Protein AF-A0A7J3BPL2-F1 (afdb_monomer_lite)

Structure (mmCIF, N/CA/C/O backbone):
data_AF-A0A7J3BPL2-F1
#
_entry.id   AF-A0A7J3BPL2-F1
#
loop_
_atom_site.group_PDB
_atom_site.id
_atom_site.type_symbol
_atom_site.label_atom_id
_atom_site.label_alt_id
_atom_site.label_comp_id
_atom_site.label_asym_id
_atom_site.label_entity_id
_atom_site.label_seq_id
_atom_site.pdbx_PDB_ins_code
_atom_site.Cartn_x
_atom_site.Cartn_y
_atom_site.Cartn_z
_atom_site.occupancy
_atom_site.B_iso_or_equiv
_atom_site.auth_seq_id
_atom_site.auth_co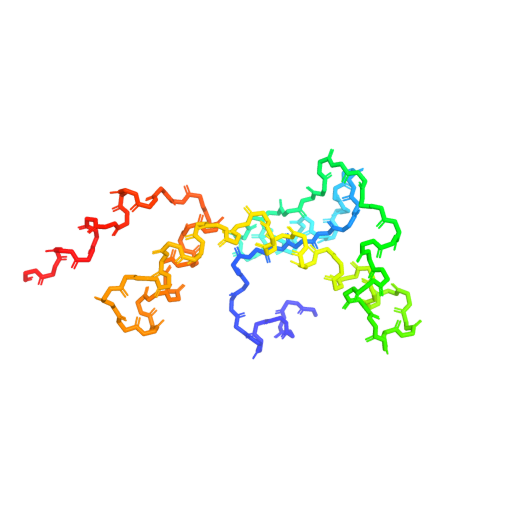mp_id
_atom_site.auth_asym_id
_atom_site.auth_atom_id
_atom_site.pdbx_PDB_model_num
ATOM 1 N N . MET A 1 1 ? 13.899 -15.081 1.480 1.00 75.38 1 MET A N 1
ATOM 2 C CA . MET A 1 1 ? 12.974 -13.951 1.230 1.00 75.38 1 MET A CA 1
ATOM 3 C C . MET A 1 1 ? 11.948 -13.748 2.347 1.00 75.38 1 MET A C 1
ATOM 5 O O . MET A 1 1 ? 12.102 -12.803 3.099 1.00 75.38 1 MET A O 1
ATOM 9 N N . VAL A 1 2 ? 10.955 -14.632 2.538 1.00 82.94 2 VAL A N 1
ATOM 10 C CA . VAL A 1 2 ? 9.890 -14.443 3.560 1.00 82.94 2 VAL A CA 1
ATOM 11 C C . VAL A 1 2 ? 10.448 -14.251 4.977 1.00 82.94 2 VAL A C 1
ATOM 13 O O . VAL A 1 2 ? 9.990 -13.375 5.698 1.00 82.94 2 VAL A O 1
ATOM 16 N N . ARG A 1 3 ? 11.481 -15.018 5.357 1.00 88.62 3 ARG A N 1
ATOM 17 C CA . ARG A 1 3 ? 12.184 -14.857 6.645 1.00 88.62 3 ARG A CA 1
ATOM 18 C C . ARG A 1 3 ? 12.821 -13.474 6.821 1.00 88.62 3 ARG A C 1
ATOM 20 O O . ARG A 1 3 ? 12.777 -12.948 7.920 1.00 88.62 3 ARG A O 1
ATOM 27 N N . ILE A 1 4 ? 13.374 -12.905 5.746 1.00 90.75 4 ILE A N 1
ATOM 28 C CA . ILE A 1 4 ? 14.009 -11.580 5.766 1.00 90.75 4 ILE A CA 1
ATOM 29 C C . ILE A 1 4 ? 12.939 -10.519 6.009 1.00 90.75 4 ILE A C 1
ATOM 31 O O . ILE A 1 4 ? 13.079 -9.727 6.923 1.00 90.75 4 ILE A O 1
ATOM 35 N N . ILE A 1 5 ? 11.827 -10.569 5.265 1.00 88.88 5 ILE A N 1
ATOM 36 C CA . ILE A 1 5 ? 10.705 -9.633 5.446 1.00 88.88 5 ILE A CA 1
ATOM 37 C C . ILE A 1 5 ? 10.165 -9.714 6.881 1.00 88.88 5 ILE A C 1
ATOM 39 O O . ILE A 1 5 ? 9.989 -8.685 7.519 1.00 88.88 5 ILE A O 1
ATOM 43 N N . ARG A 1 6 ? 9.984 -10.930 7.420 1.00 89.56 6 ARG A N 1
ATOM 44 C CA . ARG A 1 6 ? 9.508 -11.134 8.799 1.00 89.56 6 ARG A CA 1
ATOM 45 C C . ARG A 1 6 ? 10.430 -10.554 9.868 1.00 89.56 6 ARG A C 1
ATOM 47 O O . ARG A 1 6 ? 9.932 -10.205 10.929 1.00 89.56 6 ARG A O 1
ATOM 54 N N . ALA A 1 7 ? 11.734 -10.454 9.610 1.00 93.62 7 ALA A N 1
ATOM 55 C CA . ALA A 1 7 ? 12.664 -9.831 10.551 1.00 93.62 7 ALA A CA 1
ATOM 56 C C . ALA A 1 7 ? 12.413 -8.320 10.713 1.00 93.62 7 ALA A C 1
ATOM 58 O O . ALA A 1 7 ? 12.771 -7.763 11.742 1.00 93.62 7 ALA A O 1
ATOM 59 N N . PHE A 1 8 ? 11.753 -7.682 9.740 1.00 89.62 8 PHE A N 1
ATOM 60 C CA . PHE A 1 8 ? 11.323 -6.281 9.806 1.00 89.62 8 PHE A CA 1
ATOM 61 C C . PHE A 1 8 ? 9.856 -6.115 10.243 1.00 89.62 8 PHE A C 1
ATOM 63 O O . PHE A 1 8 ? 9.361 -4.994 10.290 1.00 89.62 8 PHE A O 1
ATOM 70 N N . GLY A 1 9 ? 9.146 -7.211 10.542 1.00 89.81 9 GLY A N 1
ATOM 71 C CA . GLY A 1 9 ? 7.741 -7.202 10.959 1.00 89.81 9 GLY A CA 1
ATOM 72 C C . GLY A 1 9 ? 6.777 -7.842 9.954 1.00 89.81 9 GLY A C 1
ATOM 73 O O . GLY A 1 9 ? 7.159 -8.643 9.096 1.00 89.81 9 GLY A O 1
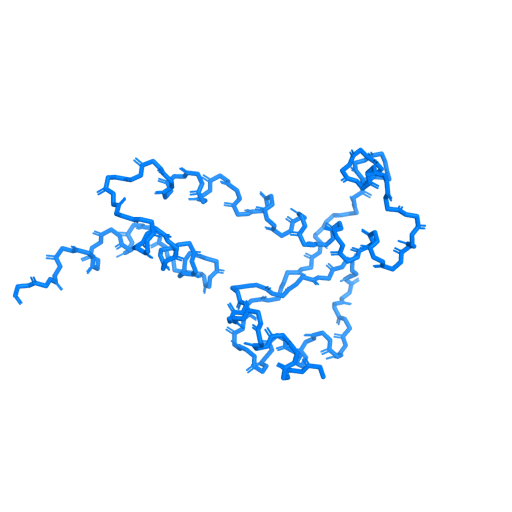ATOM 74 N N . ILE A 1 10 ? 5.486 -7.525 10.094 1.00 90.12 10 ILE A N 1
ATOM 75 C CA . ILE A 1 10 ? 4.419 -8.021 9.214 1.00 90.12 10 ILE A CA 1
ATOM 76 C C . ILE A 1 10 ? 4.031 -6.903 8.239 1.00 90.12 10 ILE A C 1
ATOM 78 O O . ILE A 1 10 ? 3.610 -5.834 8.678 1.00 90.12 10 ILE A O 1
ATOM 82 N N . PRO A 1 11 ? 4.135 -7.117 6.917 1.00 92.88 11 PRO A N 1
ATOM 83 C CA . PRO A 1 11 ? 3.799 -6.085 5.948 1.00 92.88 11 PRO A CA 1
ATOM 84 C C . PRO A 1 11 ? 2.288 -5.821 5.914 1.00 92.88 11 PRO A C 1
ATOM 86 O O . PRO A 1 11 ? 1.490 -6.741 5.731 1.00 92.88 11 PRO A O 1
ATOM 89 N N . SER A 1 12 ? 1.897 -4.548 6.005 1.00 94.31 12 SER A N 1
ATOM 90 C CA . SER A 1 12 ? 0.501 -4.117 5.823 1.00 94.31 12 SER A CA 1
ATOM 91 C C . SER A 1 12 ? 0.062 -4.149 4.357 1.00 94.31 12 SER A C 1
ATOM 93 O O . SER A 1 12 ? -1.112 -4.347 4.074 1.00 94.31 12 SER A O 1
ATOM 95 N N . VAL A 1 13 ? 0.993 -3.963 3.416 1.00 94.88 13 VAL A N 1
ATOM 96 C CA . VAL A 1 13 ? 0.761 -3.983 1.964 1.00 94.88 13 VAL A CA 1
ATOM 97 C C . VAL A 1 13 ? 2.014 -4.487 1.254 1.00 94.88 13 VAL A C 1
ATOM 99 O O . VAL A 1 13 ? 3.131 -4.204 1.684 1.00 94.88 13 VAL A O 1
ATOM 102 N N . ILE A 1 14 ? 1.838 -5.209 0.149 1.00 95.56 14 ILE A N 1
ATOM 103 C CA . ILE A 1 14 ? 2.912 -5.529 -0.796 1.00 95.56 14 ILE A CA 1
ATOM 104 C C . ILE A 1 14 ? 2.673 -4.718 -2.065 1.00 95.56 14 ILE A C 1
ATOM 106 O O . ILE A 1 14 ? 1.569 -4.734 -2.599 1.00 95.56 14 ILE A O 1
ATOM 110 N N . ALA A 1 15 ? 3.685 -4.004 -2.552 1.00 93.81 15 ALA A N 1
ATOM 111 C CA . ALA A 1 15 ? 3.566 -3.132 -3.717 1.00 93.81 15 ALA A CA 1
ATOM 112 C C . ALA A 1 15 ? 4.500 -3.566 -4.850 1.00 93.81 15 ALA A C 1
ATOM 114 O O . ALA A 1 15 ? 5.591 -4.078 -4.611 1.00 93.81 15 ALA A O 1
ATOM 115 N N . THR A 1 16 ? 4.073 -3.333 -6.087 1.00 92.12 16 THR A N 1
ATOM 116 C CA . THR A 1 16 ? 4.892 -3.493 -7.294 1.00 92.12 16 THR A CA 1
ATOM 117 C C . THR A 1 16 ? 4.630 -2.340 -8.253 1.00 92.12 16 THR A C 1
ATOM 119 O O . THR A 1 16 ? 3.564 -1.727 -8.224 1.00 92.12 16 THR A O 1
ATOM 122 N N . ASP A 1 17 ? 5.617 -2.011 -9.076 1.00 85.69 17 ASP A N 1
ATOM 123 C CA . ASP A 1 17 ? 5.578 -0.950 -10.078 1.00 85.69 17 ASP A CA 1
ATOM 124 C C . ASP A 1 17 ? 5.021 -1.409 -11.435 1.00 85.69 17 ASP A C 1
ATOM 126 O O . ASP A 1 17 ? 4.788 -0.570 -12.305 1.00 85.69 17 ASP A O 1
ATOM 130 N N . VAL A 1 18 ? 4.753 -2.707 -11.606 1.00 84.75 18 VAL A N 1
ATOM 131 C CA . VAL A 1 18 ? 4.207 -3.271 -12.846 1.00 84.75 18 VAL A CA 1
ATOM 132 C C . VAL A 1 18 ? 2.783 -3.795 -12.664 1.00 84.75 18 VAL A C 1
ATOM 134 O O . VAL A 1 18 ? 2.391 -4.279 -11.600 1.00 84.75 18 VAL A O 1
ATOM 137 N N . ALA A 1 19 ? 1.994 -3.703 -13.733 1.00 86.50 19 ALA A N 1
ATOM 138 C CA . ALA A 1 19 ? 0.645 -4.247 -13.811 1.00 86.50 19 ALA A CA 1
ATOM 139 C C . ALA A 1 19 ? 0.495 -5.036 -15.130 1.00 86.50 19 ALA A C 1
ATOM 141 O O . ALA A 1 19 ? 0.757 -4.462 -16.186 1.00 86.50 19 ALA A O 1
ATOM 142 N N . PRO A 1 20 ? 0.073 -6.317 -15.097 1.00 88.81 20 PRO A N 1
ATOM 143 C CA . PRO A 1 20 ? -0.304 -7.093 -13.913 1.00 88.81 20 PRO A CA 1
ATOM 144 C C . PRO A 1 20 ? 0.903 -7.473 -13.041 1.00 88.81 20 PRO A C 1
ATOM 146 O O . PRO A 1 20 ? 2.005 -7.681 -13.541 1.00 88.81 20 PRO A O 1
ATOM 149 N N . ALA A 1 21 ? 0.685 -7.608 -11.731 1.00 92.19 21 ALA A N 1
ATOM 150 C CA . ALA A 1 21 ? 1.760 -7.960 -10.808 1.00 92.19 21 ALA A CA 1
ATOM 151 C C . ALA A 1 21 ? 2.417 -9.323 -11.142 1.00 92.19 21 ALA A C 1
ATOM 153 O O . ALA A 1 21 ? 1.694 -10.286 -11.455 1.00 92.19 21 ALA A O 1
ATOM 154 N N . PRO A 1 22 ? 3.753 -9.463 -11.003 1.00 93.12 22 PRO A N 1
ATOM 155 C CA . PRO A 1 22 ? 4.451 -10.713 -11.279 1.00 93.12 22 PRO A CA 1
ATOM 156 C C . PRO A 1 22 ? 4.009 -11.830 -10.331 1.00 93.12 22 PRO A C 1
ATOM 158 O O . PRO A 1 22 ? 3.659 -11.593 -9.171 1.00 93.12 22 PRO A O 1
ATOM 161 N N . TYR A 1 23 ? 4.075 -13.078 -10.801 1.00 94.75 23 TYR A N 1
ATOM 162 C CA . TYR A 1 23 ? 3.643 -14.249 -10.029 1.00 94.75 23 TYR A CA 1
ATOM 163 C C . TYR A 1 23 ? 4.331 -14.362 -8.662 1.00 94.75 23 TYR A C 1
ATOM 165 O O . TYR A 1 23 ? 3.685 -14.657 -7.656 1.00 94.75 23 TYR A O 1
ATOM 173 N N . PHE A 1 24 ? 5.633 -14.073 -8.606 1.00 93.12 24 PHE A N 1
ATOM 174 C CA . PHE A 1 24 ? 6.384 -14.104 -7.355 1.00 93.12 24 PHE A CA 1
ATOM 175 C C . PHE A 1 24 ? 5.853 -13.085 -6.337 1.00 93.12 24 PHE A C 1
ATOM 177 O O . PHE A 1 24 ? 5.639 -13.431 -5.178 1.00 93.12 24 PHE A O 1
ATOM 184 N N . VAL A 1 25 ? 5.545 -11.860 -6.775 1.00 94.00 25 VAL A N 1
ATOM 185 C CA . VAL A 1 25 ? 4.988 -10.811 -5.907 1.00 94.00 25 VAL A CA 1
ATOM 186 C C . VAL A 1 25 ? 3.613 -11.222 -5.374 1.00 94.00 25 VAL A C 1
ATOM 188 O O . VAL A 1 25 ? 3.356 -11.092 -4.177 1.00 94.00 25 VAL A O 1
ATOM 191 N N . LYS A 1 26 ? 2.760 -11.809 -6.226 1.00 95.56 26 LYS A N 1
ATOM 192 C CA . LYS A 1 26 ? 1.459 -12.369 -5.815 1.00 95.56 26 LYS A CA 1
ATOM 193 C C . LYS A 1 26 ? 1.615 -13.443 -4.733 1.00 95.56 26 LYS A C 1
ATOM 195 O O . LYS A 1 26 ? 0.899 -13.409 -3.736 1.00 95.56 26 LYS A O 1
ATOM 200 N N . LYS A 1 27 ? 2.581 -14.358 -4.889 1.00 95.94 27 LYS A N 1
ATOM 201 C CA . LYS A 1 27 ? 2.898 -15.384 -3.879 1.00 95.94 27 LYS A CA 1
ATOM 202 C C . LYS A 1 27 ? 3.325 -14.778 -2.544 1.00 95.94 27 LYS A C 1
ATOM 204 O O . LYS A 1 27 ? 2.890 -15.256 -1.499 1.00 95.94 27 LYS A O 1
ATOM 209 N N . ILE A 1 28 ? 4.163 -13.741 -2.566 1.00 94.56 28 ILE A N 1
ATOM 210 C CA . ILE A 1 28 ? 4.599 -13.053 -1.345 1.00 94.56 28 ILE A CA 1
ATOM 211 C C . ILE A 1 28 ? 3.411 -12.375 -0.652 1.00 94.56 28 ILE A C 1
ATOM 213 O O . ILE A 1 28 ? 3.211 -12.602 0.538 1.00 94.56 28 ILE A O 1
ATOM 217 N N . ALA A 1 29 ? 2.587 -11.625 -1.389 1.00 94.56 29 ALA A N 1
ATOM 218 C CA . ALA A 1 29 ? 1.380 -10.992 -0.850 1.00 94.56 29 ALA A CA 1
ATOM 219 C C . ALA A 1 29 ? 0.435 -12.014 -0.196 1.00 94.56 29 ALA A C 1
ATOM 221 O O . ALA A 1 29 ? 0.031 -11.836 0.953 1.00 94.56 29 ALA A O 1
ATOM 222 N N . 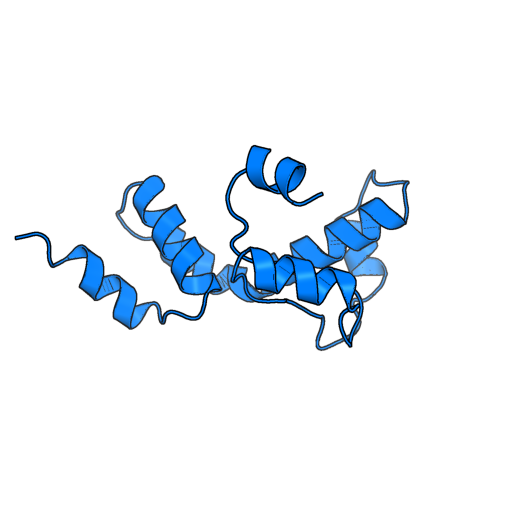ALA A 1 30 ? 0.182 -13.138 -0.874 1.00 94.00 30 ALA A N 1
ATOM 223 C CA . ALA A 1 30 ? -0.630 -14.229 -0.340 1.00 94.00 30 ALA A CA 1
ATOM 224 C C . ALA A 1 30 ? -0.033 -14.834 0.942 1.00 94.00 30 ALA A C 1
ATOM 226 O O . ALA A 1 30 ? -0.758 -15.072 1.905 1.00 94.00 30 ALA A O 1
ATOM 227 N N . ARG A 1 31 ? 1.293 -15.030 1.006 1.00 94.19 31 ARG A N 1
ATOM 228 C CA . ARG A 1 31 ? 1.962 -15.605 2.187 1.00 94.19 31 ARG A CA 1
ATOM 229 C C . ARG A 1 31 ? 1.774 -14.758 3.446 1.00 94.19 31 ARG A C 1
ATOM 231 O O . ARG A 1 31 ? 1.727 -15.321 4.537 1.00 94.19 31 ARG A O 1
ATOM 238 N N . PHE A 1 32 ? 1.674 -13.441 3.285 1.00 92.31 32 PHE A N 1
ATOM 239 C CA . PHE A 1 32 ? 1.434 -12.492 4.370 1.00 92.31 32 PHE A CA 1
ATOM 240 C C . PHE A 1 32 ? -0.041 -12.115 4.542 1.00 92.31 32 PHE A C 1
ATOM 242 O O . PHE A 1 32 ? -0.361 -11.352 5.447 1.00 92.31 32 PHE A O 1
ATOM 249 N N . SER A 1 33 ? -0.943 -12.632 3.697 1.00 92.06 33 SER A N 1
ATOM 250 C CA . SER A 1 33 ? -2.341 -12.174 3.627 1.00 92.06 33 SER A CA 1
ATOM 251 C C . SER A 1 33 ? -2.454 -10.646 3.514 1.00 92.06 33 SER A C 1
ATOM 253 O O . SER A 1 33 ? -3.364 -10.026 4.072 1.00 92.06 33 SER A O 1
ATOM 255 N N . ALA A 1 34 ? -1.490 -10.050 2.809 1.00 93.50 34 ALA A N 1
ATOM 256 C CA . ALA A 1 34 ? -1.372 -8.619 2.616 1.00 93.50 34 ALA A CA 1
ATOM 257 C C . ALA A 1 34 ? -2.006 -8.224 1.271 1.00 93.50 34 ALA A C 1
ATOM 259 O O . ALA A 1 34 ? -1.807 -8.922 0.271 1.00 93.50 34 ALA A O 1
ATOM 260 N N . PRO A 1 35 ? -2.734 -7.098 1.207 1.00 94.69 35 PRO A N 1
ATOM 261 C CA . PRO A 1 35 ? -3.176 -6.510 -0.048 1.00 94.69 35 PRO A CA 1
ATOM 262 C C . PRO A 1 35 ? -2.008 -6.299 -1.012 1.00 94.69 35 PRO A C 1
ATOM 264 O O . PRO A 1 35 ? -0.925 -5.860 -0.617 1.00 94.69 35 PRO A O 1
ATOM 267 N N . LEU A 1 36 ? -2.255 -6.582 -2.291 1.00 94.94 36 LEU A N 1
ATOM 268 C CA . LEU A 1 36 ? -1.307 -6.335 -3.369 1.00 94.94 36 LEU A CA 1
ATOM 269 C C . LEU A 1 36 ? -1.650 -5.023 -4.071 1.00 94.94 36 LEU A C 1
ATOM 271 O O . LEU A 1 36 ? -2.688 -4.903 -4.722 1.00 94.94 36 LEU A O 1
ATOM 275 N N . PHE A 1 37 ? -0.763 -4.044 -3.954 1.00 93.88 37 PHE A N 1
ATOM 276 C CA . PHE A 1 37 ? -0.859 -2.781 -4.662 1.00 93.88 37 PHE A CA 1
ATOM 277 C C . PHE A 1 37 ? -0.124 -2.858 -6.006 1.00 93.88 37 PHE A C 1
ATOM 279 O O . PHE A 1 37 ? 1.065 -3.169 -6.061 1.00 93.88 37 PHE A O 1
ATOM 286 N N . GLN A 1 38 ? -0.829 -2.510 -7.082 1.00 91.06 38 GLN A N 1
ATOM 287 C CA . GLN A 1 38 ? -0.267 -2.307 -8.417 1.00 91.06 38 GLN A CA 1
ATOM 288 C C . GLN A 1 38 ? -0.780 -0.976 -8.996 1.00 91.06 38 GLN A C 1
ATOM 290 O O . GLN A 1 38 ? -1.919 -0.576 -8.720 1.00 91.06 38 GLN A O 1
ATOM 295 N N . PRO A 1 39 ? 0.028 -0.247 -9.782 1.00 80.12 39 PRO A N 1
ATOM 296 C CA . PRO A 1 39 ? -0.350 1.060 -10.298 1.00 80.12 39 PRO A CA 1
ATOM 297 C C . PRO A 1 39 ? -1.520 0.968 -11.291 1.00 80.12 39 PRO A C 1
ATOM 299 O O . PRO A 1 39 ? -1.467 0.210 -12.250 1.00 80.12 39 PRO A O 1
ATOM 302 N N . LYS A 1 40 ? -2.557 1.801 -11.102 1.00 73.69 40 LYS A N 1
ATOM 303 C CA . LYS A 1 40 ? -3.665 1.963 -12.074 1.00 73.69 40 LYS A CA 1
ATOM 304 C C . LYS A 1 40 ? -3.342 2.912 -13.239 1.00 73.69 40 LYS A C 1
ATOM 306 O O . LYS A 1 40 ? -3.993 2.862 -14.271 1.00 73.69 40 LYS A O 1
ATOM 311 N N . LYS A 1 41 ? -2.369 3.806 -13.052 1.00 64.44 41 LYS A N 1
ATOM 312 C CA . LYS A 1 41 ? -1.852 4.751 -14.057 1.00 64.44 41 LYS A CA 1
ATOM 313 C C . LYS A 1 41 ? -0.330 4.759 -13.986 1.00 64.44 41 LYS A C 1
ATOM 315 O O . LYS A 1 41 ? 0.205 4.588 -12.888 1.00 64.44 41 LYS A O 1
ATOM 320 N N . VAL A 1 42 ? 0.353 4.955 -15.110 1.00 57.25 42 VAL A N 1
ATOM 321 C CA . VAL A 1 42 ? 1.818 5.101 -15.163 1.00 57.25 42 VAL A CA 1
ATOM 322 C C . VAL A 1 42 ? 2.231 6.318 -14.324 1.00 57.25 42 VAL A C 1
ATOM 324 O O . VAL A 1 42 ? 1.537 7.329 -14.321 1.00 57.25 42 VAL A O 1
ATOM 327 N N . ILE A 1 43 ? 3.303 6.190 -13.538 1.00 56.84 43 ILE A N 1
ATOM 328 C CA . ILE A 1 43 ? 3.889 7.313 -12.786 1.00 56.84 43 ILE A CA 1
ATOM 329 C C . ILE A 1 43 ? 4.753 8.110 -13.760 1.00 56.84 43 ILE A C 1
ATOM 331 O O . ILE A 1 43 ? 5.552 7.499 -14.473 1.00 56.84 43 ILE A O 1
ATOM 335 N N . LEU A 1 44 ? 4.639 9.438 -13.774 1.00 58.50 44 LEU A N 1
ATOM 336 C CA . LEU A 1 44 ? 5.538 10.263 -14.580 1.00 58.50 44 LEU A CA 1
ATOM 337 C C . LEU A 1 44 ? 6.971 10.150 -14.040 1.00 58.50 44 LEU A C 1
ATOM 339 O O . LEU A 1 44 ? 7.207 10.133 -12.830 1.00 58.50 44 LEU A O 1
ATOM 343 N N . VAL A 1 45 ? 7.950 10.054 -14.937 1.00 57.59 45 VAL A N 1
ATOM 344 C CA . VAL A 1 45 ? 9.361 9.846 -14.572 1.00 57.59 45 VAL A CA 1
ATOM 345 C C . VAL A 1 45 ? 9.886 10.983 -13.680 1.00 57.59 45 VAL A C 1
ATOM 347 O O . VAL A 1 45 ? 10.694 10.720 -12.784 1.00 57.59 45 VAL A O 1
ATOM 350 N N . GLU A 1 46 ? 9.392 12.220 -13.839 1.00 56.72 46 GLU A N 1
ATOM 351 C CA . GLU A 1 46 ? 9.707 13.334 -12.931 1.00 56.72 46 GLU A CA 1
ATOM 352 C C . GLU A 1 46 ? 9.267 13.090 -11.483 1.00 56.72 46 GLU A C 1
ATOM 354 O O . GLU A 1 46 ? 9.999 13.458 -10.560 1.00 56.72 46 GLU A O 1
ATOM 359 N N . GLU A 1 47 ? 8.105 12.468 -11.261 1.00 57.31 47 GLU A N 1
ATOM 360 C CA . GLU A 1 47 ? 7.631 12.158 -9.910 1.00 57.31 47 GLU A CA 1
ATOM 361 C C . GLU A 1 47 ? 8.566 11.141 -9.260 1.00 57.31 47 GLU A C 1
ATOM 363 O O . GLU A 1 47 ? 9.022 11.377 -8.147 1.00 57.31 47 GLU A O 1
ATOM 368 N N . LYS A 1 48 ? 8.972 10.083 -9.983 1.00 60.41 48 LYS A N 1
ATOM 369 C CA . LYS A 1 48 ? 9.957 9.103 -9.484 1.00 60.41 48 LYS A CA 1
ATOM 370 C C . LYS A 1 48 ? 11.302 9.758 -9.142 1.00 60.41 48 LYS A C 1
ATOM 372 O O . LYS A 1 48 ? 11.874 9.466 -8.091 1.00 60.41 48 LYS A O 1
ATOM 377 N N . LYS A 1 49 ? 11.814 10.650 -9.998 1.00 55.97 49 LYS A N 1
ATOM 378 C CA . LYS A 1 49 ? 13.122 11.309 -9.811 1.00 55.97 49 LYS A CA 1
ATOM 379 C C . LYS A 1 49 ? 13.154 12.264 -8.616 1.00 55.97 49 LYS A C 1
ATOM 381 O O . LYS A 1 49 ? 14.194 12.376 -7.973 1.00 55.97 49 LYS A O 1
ATOM 386 N N . LYS A 1 50 ? 12.043 12.938 -8.297 1.00 64.00 50 LYS A N 1
ATOM 387 C CA . LYS A 1 50 ? 11.986 13.870 -7.157 1.00 64.00 50 LYS A CA 1
ATOM 388 C C . LYS A 1 50 ? 12.066 13.165 -5.806 1.00 64.00 50 LYS A C 1
ATOM 390 O O . LYS A 1 50 ? 12.694 13.705 -4.901 1.00 64.00 50 LYS A O 1
ATOM 395 N N . VAL A 1 51 ? 11.467 11.981 -5.685 1.00 63.56 51 VAL A N 1
ATOM 396 C CA . VAL A 1 51 ? 11.420 11.226 -4.419 1.00 63.56 51 VAL A CA 1
ATOM 397 C C . VAL A 1 51 ? 12.559 10.226 -4.270 1.00 63.56 51 VAL A C 1
ATOM 399 O O . VAL A 1 51 ? 12.932 9.893 -3.156 1.00 63.56 51 VAL A O 1
ATOM 402 N N . SER A 1 52 ? 13.186 9.824 -5.375 1.00 65.38 52 SER A N 1
ATOM 403 C CA . SER A 1 52 ? 14.325 8.895 -5.374 1.00 65.38 52 SER A CA 1
ATOM 404 C C . SER A 1 52 ? 15.679 9.611 -5.433 1.00 65.38 52 SER A C 1
ATOM 406 O O . SER A 1 52 ? 16.652 9.050 -5.942 1.00 65.38 52 SER A O 1
ATOM 408 N N . LYS A 1 53 ? 15.753 10.878 -4.998 1.00 69.50 53 LYS A N 1
ATOM 409 C CA . LYS A 1 53 ? 17.008 11.643 -5.003 1.00 69.50 53 LYS A CA 1
ATOM 410 C C . LYS A 1 53 ? 18.061 10.889 -4.185 1.00 69.50 53 LYS A C 1
ATOM 412 O O . LYS A 1 53 ? 17.849 10.620 -3.011 1.00 69.50 53 LYS A O 1
ATOM 417 N N . GLY A 1 54 ? 19.178 10.544 -4.823 1.00 75.69 54 GLY A N 1
ATOM 418 C CA . GLY A 1 54 ? 20.264 9.772 -4.207 1.00 75.69 54 GLY A CA 1
ATOM 419 C C . GLY A 1 54 ? 20.196 8.255 -4.422 1.00 75.69 54 GLY A C 1
ATOM 420 O O . GLY A 1 54 ? 21.163 7.574 -4.103 1.00 75.69 54 GLY A O 1
ATOM 421 N N . ILE A 1 55 ? 19.122 7.713 -5.012 1.00 82.56 55 ILE A N 1
ATOM 422 C CA . ILE A 1 55 ? 19.048 6.289 -5.374 1.00 82.56 55 ILE A CA 1
ATOM 423 C C . ILE A 1 55 ? 19.581 6.104 -6.798 1.00 82.56 55 ILE A C 1
ATOM 425 O O . ILE A 1 55 ? 18.924 6.465 -7.779 1.00 82.56 55 ILE A O 1
ATOM 429 N N . THR A 1 56 ? 20.784 5.548 -6.905 1.00 83.56 56 THR A N 1
ATOM 430 C CA . THR A 1 56 ? 21.462 5.274 -8.182 1.00 83.56 56 THR A CA 1
ATOM 431 C C . THR A 1 56 ? 21.062 3.928 -8.779 1.00 83.56 56 THR A C 1
ATOM 433 O O . THR A 1 56 ? 20.970 3.810 -10.000 1.00 83.56 56 THR A O 1
ATOM 436 N N . ASP A 1 57 ? 20.770 2.940 -7.931 1.00 88.00 57 ASP A N 1
ATOM 437 C CA . ASP A 1 57 ? 20.342 1.607 -8.349 1.00 88.00 57 ASP A CA 1
ATOM 438 C C . ASP A 1 57 ? 18.907 1.642 -8.928 1.00 88.00 57 ASP A C 1
ATOM 440 O O . ASP A 1 57 ? 17.959 2.016 -8.221 1.00 88.00 57 ASP A O 1
ATOM 444 N N . PRO A 1 58 ? 18.707 1.246 -10.202 1.00 83.06 58 PRO A N 1
ATOM 445 C CA . PRO A 1 58 ? 17.391 1.239 -10.836 1.00 83.06 58 PRO A CA 1
ATOM 446 C C . PRO A 1 58 ? 16.365 0.337 -10.137 1.00 83.06 58 PRO A C 1
ATOM 448 O O . PRO A 1 58 ? 15.210 0.737 -9.998 1.00 83.06 58 PRO A O 1
ATOM 451 N N . HIS A 1 59 ? 16.770 -0.840 -9.656 1.00 85.56 59 HIS A N 1
ATOM 452 C CA . HIS A 1 59 ? 15.875 -1.792 -8.999 1.00 85.56 59 HIS A CA 1
ATOM 453 C C . HIS A 1 59 ? 15.424 -1.288 -7.630 1.00 85.56 59 HIS A C 1
ATOM 455 O O . HIS A 1 59 ? 14.247 -1.414 -7.273 1.00 85.56 59 HIS A O 1
ATOM 461 N N . VAL A 1 60 ? 16.338 -0.674 -6.872 1.00 87.12 60 VAL A N 1
ATOM 462 C CA . VAL A 1 60 ? 15.997 -0.029 -5.595 1.00 87.12 60 VAL A CA 1
ATOM 463 C C . VAL A 1 60 ? 15.055 1.145 -5.840 1.00 87.12 60 VAL A C 1
ATOM 465 O O . VAL A 1 60 ? 14.057 1.291 -5.135 1.00 87.12 60 VAL A O 1
ATOM 468 N N . ARG A 1 61 ? 15.317 1.946 -6.877 1.00 84.50 61 ARG A N 1
ATOM 469 C CA . ARG A 1 61 ? 14.470 3.083 -7.252 1.00 84.50 61 ARG A CA 1
ATOM 470 C C . ARG A 1 61 ? 13.051 2.651 -7.605 1.00 84.50 61 ARG A C 1
ATOM 472 O O . ARG A 1 61 ? 12.097 3.276 -7.147 1.00 84.50 61 ARG A O 1
ATOM 479 N N . ASP A 1 62 ? 12.899 1.597 -8.398 1.00 83.19 62 ASP A N 1
ATOM 480 C CA . ASP A 1 62 ? 11.578 1.101 -8.787 1.00 83.19 62 ASP A CA 1
ATOM 481 C C . ASP A 1 62 ? 10.832 0.471 -7.604 1.00 83.19 62 ASP A C 1
ATOM 483 O O . ASP A 1 62 ? 9.645 0.750 -7.408 1.00 83.19 62 ASP A O 1
ATOM 487 N N . SER A 1 63 ? 11.542 -0.256 -6.734 1.00 88.38 63 SER A N 1
ATOM 488 C CA . SER A 1 63 ? 10.985 -0.781 -5.478 1.00 88.38 63 SER A CA 1
ATOM 489 C C . SER A 1 63 ? 10.500 0.346 -4.556 1.00 88.38 63 SER A C 1
ATOM 491 O O . SER A 1 63 ? 9.388 0.292 -4.025 1.00 88.38 63 SER A O 1
ATOM 493 N N . TYR A 1 64 ? 11.301 1.403 -4.407 1.00 87.12 64 TYR A N 1
ATOM 494 C CA . TYR A 1 64 ? 10.962 2.579 -3.609 1.00 87.12 64 TYR A CA 1
ATOM 495 C C . TYR A 1 64 ? 9.759 3.337 -4.188 1.00 87.12 64 TYR A C 1
ATOM 497 O O . TYR A 1 64 ? 8.816 3.662 -3.465 1.00 87.12 64 TYR A O 1
ATOM 505 N N . ALA A 1 65 ? 9.734 3.553 -5.506 1.00 84.06 65 ALA A N 1
ATOM 506 C CA . ALA A 1 65 ? 8.616 4.203 -6.184 1.00 84.06 65 ALA A CA 1
ATOM 507 C C . ALA A 1 65 ? 7.300 3.419 -6.026 1.00 84.06 65 ALA A C 1
ATOM 509 O O . ALA A 1 65 ? 6.244 4.026 -5.821 1.00 84.06 65 ALA A O 1
ATOM 510 N N . ALA A 1 66 ? 7.348 2.083 -6.090 1.00 89.19 66 ALA A N 1
ATOM 511 C CA . ALA A 1 66 ? 6.186 1.228 -5.850 1.00 89.19 66 ALA A CA 1
ATOM 512 C C . ALA A 1 66 ? 5.645 1.388 -4.421 1.00 89.19 66 ALA A C 1
ATOM 514 O O . ALA A 1 66 ? 4.443 1.604 -4.235 1.00 89.19 66 ALA A O 1
ATOM 515 N N . ALA A 1 67 ? 6.532 1.329 -3.423 1.00 89.75 67 ALA A N 1
ATOM 516 C CA . ALA A 1 67 ? 6.174 1.479 -2.015 1.00 89.75 67 ALA A CA 1
ATOM 517 C C . ALA A 1 67 ? 5.565 2.858 -1.727 1.00 89.75 67 ALA A C 1
ATOM 519 O O . ALA A 1 67 ? 4.491 2.958 -1.131 1.00 89.75 67 ALA A O 1
ATOM 520 N N . LEU A 1 68 ? 6.195 3.923 -2.223 1.00 86.69 68 LEU A N 1
ATOM 521 C CA . LEU A 1 68 ? 5.708 5.283 -2.031 1.00 86.69 68 LEU A CA 1
ATOM 522 C C . LEU A 1 68 ? 4.338 5.502 -2.682 1.00 86.69 68 LEU A C 1
ATOM 524 O O . LEU A 1 68 ? 3.468 6.160 -2.113 1.00 86.69 68 LEU A O 1
ATOM 528 N N . LYS A 1 69 ? 4.101 4.919 -3.859 1.00 85.50 69 LYS A N 1
ATOM 529 C CA . LYS A 1 69 ? 2.795 5.023 -4.510 1.00 85.50 69 LYS A CA 1
ATOM 530 C C . LYS A 1 69 ? 1.700 4.313 -3.721 1.00 85.50 69 LYS A C 1
ATOM 532 O O . LYS A 1 69 ? 0.591 4.841 -3.619 1.00 85.50 69 LYS A O 1
ATOM 537 N N . ALA A 1 70 ? 2.009 3.148 -3.156 1.00 91.00 70 ALA A N 1
ATOM 538 C CA . ALA A 1 70 ? 1.096 2.476 -2.244 1.00 91.00 70 ALA A CA 1
ATOM 539 C C . ALA A 1 70 ? 0.809 3.363 -1.023 1.00 91.00 70 ALA A C 1
ATOM 541 O O . ALA A 1 70 ? -0.354 3.568 -0.688 1.00 91.00 70 ALA A O 1
ATOM 542 N N . PHE A 1 71 ? 1.834 3.974 -0.423 1.00 89.38 71 PHE A N 1
ATOM 543 C CA . PHE A 1 71 ? 1.663 4.907 0.692 1.00 89.38 71 PHE A CA 1
ATOM 544 C C . PHE A 1 71 ? 0.760 6.095 0.326 1.00 89.38 71 PHE A C 1
ATOM 546 O O . PHE A 1 71 ? -0.233 6.339 1.007 1.00 89.38 71 PHE A O 1
ATOM 553 N N . HIS A 1 72 ? 1.016 6.781 -0.793 1.00 87.12 72 HIS A N 1
ATOM 554 C CA . HIS A 1 72 ? 0.192 7.906 -1.253 1.00 87.12 72 HIS A CA 1
ATOM 555 C C . HIS A 1 72 ? -1.267 7.519 -1.517 1.00 87.12 72 HIS A C 1
ATOM 557 O O . HIS A 1 72 ? -2.167 8.315 -1.257 1.00 87.12 72 HIS A O 1
ATOM 563 N N . HIS A 1 73 ? -1.529 6.291 -1.973 1.00 88.81 73 HIS A N 1
ATOM 564 C CA . HIS A 1 73 ? -2.896 5.794 -2.128 1.00 88.81 73 HIS A CA 1
ATOM 565 C C . HIS A 1 73 ? -3.665 5.735 -0.790 1.00 88.81 73 HIS A C 1
ATOM 567 O O . HIS A 1 73 ? -4.885 5.932 -0.762 1.00 88.81 73 HIS A O 1
ATOM 573 N N . TYR A 1 74 ? -2.974 5.490 0.327 1.00 90.12 74 TYR A N 1
ATOM 574 C CA . TYR A 1 74 ? -3.572 5.439 1.665 1.00 90.12 74 TYR A CA 1
ATOM 575 C C . TYR A 1 74 ? -3.390 6.732 2.475 1.00 90.12 74 TYR A C 1
ATOM 577 O O . TYR A 1 74 ? -4.130 6.934 3.434 1.00 90.12 74 TYR A O 1
ATOM 585 N N . ALA A 1 75 ? -2.492 7.636 2.070 1.00 88.56 75 ALA A N 1
ATOM 586 C CA . ALA A 1 75 ? -2.024 8.774 2.865 1.00 88.56 75 ALA A CA 1
ATOM 587 C C . ALA A 1 75 ? -3.139 9.629 3.483 1.00 88.56 75 ALA A C 1
ATOM 589 O O . ALA A 1 75 ? -3.076 9.929 4.668 1.00 88.56 75 ALA A O 1
ATOM 590 N N . ASN A 1 76 ? -4.187 9.983 2.731 1.00 88.56 76 ASN A N 1
ATOM 591 C CA . ASN A 1 76 ? -5.283 10.799 3.276 1.00 88.56 76 ASN A CA 1
ATOM 592 C C . ASN A 1 76 ? -6.002 10.115 4.446 1.00 88.56 76 ASN A C 1
ATOM 594 O O . ASN A 1 76 ? -6.360 10.765 5.420 1.00 88.56 76 ASN A O 1
ATOM 598 N N . ARG A 1 77 ? -6.197 8.797 4.354 1.00 89.50 77 ARG A N 1
ATOM 599 C CA . ARG A 1 77 ? -6.869 7.993 5.380 1.00 89.50 77 ARG A CA 1
ATOM 600 C C . ARG A 1 77 ? -5.939 7.697 6.559 1.00 89.50 77 ARG A C 1
ATOM 602 O O . ARG A 1 77 ? -6.393 7.707 7.693 1.00 89.50 77 ARG A O 1
ATOM 609 N N . LEU A 1 78 ? -4.645 7.497 6.298 1.00 91.75 78 LEU A N 1
ATOM 610 C CA . LEU A 1 78 ? -3.629 7.367 7.349 1.00 91.75 78 LEU A CA 1
ATOM 611 C C . LEU A 1 78 ? -3.531 8.656 8.178 1.00 91.75 78 LEU A C 1
ATOM 613 O O . LEU A 1 78 ? -3.605 8.586 9.397 1.00 91.75 78 LEU A O 1
ATOM 617 N N . LYS A 1 79 ? -3.520 9.829 7.527 1.00 92.00 79 LYS A N 1
ATOM 618 C CA . LYS A 1 79 ? -3.535 11.136 8.207 1.00 92.00 79 LYS A CA 1
ATOM 619 C C . LYS A 1 79 ? -4.755 11.331 9.106 1.00 92.00 79 LYS A C 1
ATOM 621 O O . LYS A 1 79 ? -4.639 11.944 10.155 1.00 92.00 79 LYS A O 1
ATOM 626 N N . GLN A 1 80 ? -5.925 10.821 8.714 1.00 91.19 80 GLN A N 1
ATOM 627 C CA . GLN A 1 80 ? -7.111 10.869 9.580 1.00 91.19 80 GLN A CA 1
ATOM 628 C C . GLN A 1 80 ? -6.921 10.051 10.862 1.00 91.19 80 GLN A C 1
ATOM 630 O O . GLN A 1 80 ? -7.423 10.453 11.903 1.00 91.19 80 GLN A O 1
ATOM 635 N N . ILE A 1 81 ? -6.195 8.930 10.793 1.00 92.50 81 ILE A N 1
ATOM 636 C CA . ILE A 1 81 ? -5.857 8.114 11.966 1.00 92.50 81 ILE A CA 1
ATOM 637 C C . ILE A 1 81 ? -4.815 8.826 12.836 1.00 92.50 81 ILE A C 1
ATOM 639 O O . ILE A 1 81 ? -4.939 8.807 14.055 1.00 92.50 81 ILE A O 1
ATOM 643 N N . ASP A 1 82 ? -3.830 9.493 12.226 1.00 92.62 82 ASP A N 1
ATOM 644 C CA . ASP A 1 82 ? -2.793 10.237 12.959 1.00 92.62 82 ASP A CA 1
ATOM 645 C C . ASP A 1 82 ? -3.373 11.354 13.847 1.00 92.62 82 ASP A C 1
ATOM 647 O O . ASP A 1 82 ? -2.805 11.660 14.895 1.00 92.62 82 ASP A O 1
ATOM 651 N N . LEU A 1 83 ? -4.515 11.926 13.444 1.00 93.81 83 LEU A N 1
ATOM 652 C CA . LEU A 1 83 ? -5.244 12.972 14.171 1.00 93.81 83 LEU A CA 1
ATOM 653 C C . LEU A 1 83 ? -6.123 12.449 15.321 1.00 93.81 83 LEU A C 1
ATOM 655 O O . LEU A 1 83 ? -6.716 13.258 16.032 1.00 93.81 83 LEU A O 1
ATOM 659 N N . LEU A 1 84 ? -6.262 11.130 15.490 1.00 90.19 84 LEU A N 1
ATOM 660 C CA . LEU A 1 84 ? -7.043 10.562 16.589 1.00 90.19 84 LEU A CA 1
ATOM 661 C C . LEU A 1 84 ? -6.298 10.716 17.918 1.00 90.19 84 LEU A C 1
ATOM 663 O O . LEU A 1 84 ? -5.082 10.525 17.983 1.00 90.19 84 LEU A O 1
ATOM 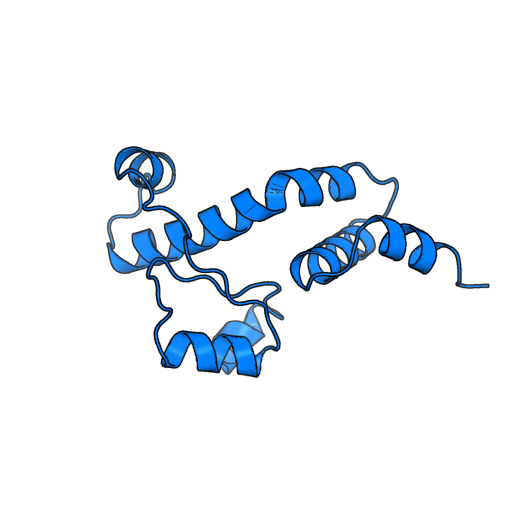667 N N . ASP A 1 85 ? -7.053 10.979 18.983 1.00 93.69 85 ASP A N 1
ATOM 668 C CA . ASP A 1 85 ? -6.550 10.969 20.358 1.00 93.69 85 ASP A CA 1
ATOM 669 C C . ASP A 1 85 ? -6.403 9.522 20.856 1.00 93.69 85 ASP A C 1
ATOM 671 O O . ASP A 1 85 ? -7.265 8.958 21.529 1.00 93.69 85 ASP A O 1
ATOM 675 N N . LYS A 1 86 ? -5.347 8.871 20.368 1.00 91.25 86 LYS A N 1
ATOM 676 C CA . LYS A 1 86 ? -4.968 7.483 20.642 1.00 91.25 86 LYS A CA 1
ATOM 677 C C . LYS A 1 86 ? -3.459 7.388 20.781 1.00 91.25 86 LYS A C 1
ATOM 679 O O . LYS A 1 86 ? -2.732 8.236 20.257 1.00 91.25 86 LYS A O 1
ATOM 684 N N . ASN A 1 87 ? -2.978 6.347 21.450 1.00 94.44 87 ASN A N 1
ATOM 685 C CA . ASN A 1 87 ? -1.540 6.107 21.490 1.00 94.44 87 ASN A CA 1
ATOM 686 C C . ASN A 1 87 ? -1.025 5.602 20.123 1.00 94.44 87 ASN A C 1
ATOM 688 O O . ASN A 1 87 ? -1.800 5.214 19.245 1.00 94.44 87 ASN A O 1
ATOM 692 N N . GLU A 1 88 ? 0.293 5.632 19.920 1.00 92.06 88 GLU A N 1
ATOM 693 C CA .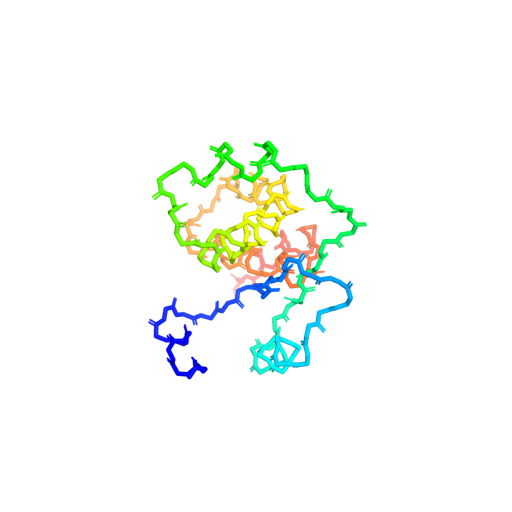 GLU A 1 88 ? 0.892 5.270 18.628 1.00 92.06 88 GLU A CA 1
ATOM 694 C C . GLU A 1 88 ? 0.700 3.790 18.261 1.00 92.06 88 GLU A C 1
ATOM 696 O O . GLU A 1 88 ? 0.511 3.479 17.088 1.00 92.06 88 GLU A O 1
ATOM 701 N N . GLU A 1 89 ? 0.653 2.884 19.242 1.00 91.62 89 GLU A N 1
ATOM 702 C CA . GLU A 1 89 ? 0.410 1.455 19.002 1.00 91.62 89 GLU A CA 1
ATOM 703 C C . GLU A 1 89 ? -1.007 1.212 18.458 1.00 91.62 89 GLU A C 1
ATOM 705 O O . GLU A 1 89 ? -1.188 0.541 17.440 1.00 91.62 89 GLU A O 1
ATOM 710 N N . GLU A 1 90 ? -2.015 1.839 19.070 1.00 91.00 90 GLU A N 1
ATOM 711 C CA . GLU A 1 90 ? -3.394 1.800 18.584 1.00 91.00 90 GLU A CA 1
ATOM 712 C C . GLU A 1 90 ? -3.515 2.417 17.185 1.00 91.00 90 GLU A C 1
ATOM 714 O O . GLU A 1 90 ? -4.222 1.890 16.322 1.00 91.00 90 GLU A O 1
ATOM 719 N N . LYS A 1 91 ? -2.830 3.540 16.929 1.00 92.56 91 LYS A N 1
ATOM 720 C CA . LYS A 1 91 ? -2.820 4.166 15.599 1.00 92.56 91 LYS A CA 1
ATOM 721 C C . LYS A 1 91 ? -2.209 3.234 14.558 1.00 92.56 91 LYS A C 1
ATOM 723 O O . LYS A 1 91 ? -2.764 3.118 13.465 1.00 92.56 91 LYS A O 1
ATOM 728 N N . ASP A 1 92 ? -1.111 2.559 14.869 1.00 91.44 92 ASP A N 1
ATOM 729 C CA . ASP A 1 92 ? -0.469 1.617 13.954 1.00 91.44 92 ASP A CA 1
ATOM 730 C C . ASP A 1 92 ? -1.356 0.404 13.650 1.00 91.44 92 ASP A C 1
ATOM 732 O O . ASP A 1 92 ? -1.478 0.008 12.483 1.00 91.44 92 ASP A O 1
ATOM 736 N N . GLU A 1 93 ? -2.071 -0.124 14.646 1.00 91.19 93 GLU A N 1
ATOM 737 C CA . GLU A 1 93 ? -3.067 -1.178 14.436 1.00 91.19 93 GLU A CA 1
ATOM 738 C C . GLU A 1 93 ? -4.206 -0.701 13.518 1.00 91.19 93 GLU A C 1
ATOM 740 O O . GLU A 1 93 ? -4.566 -1.372 12.542 1.00 91.19 93 GLU A O 1
ATOM 745 N N . LEU A 1 94 ? -4.727 0.507 13.751 1.00 92.69 94 LEU A N 1
ATOM 746 C CA . LEU A 1 94 ? -5.758 1.114 12.906 1.00 92.69 94 LEU A CA 1
ATOM 747 C C . LEU A 1 94 ? -5.275 1.314 11.463 1.00 92.69 94 LEU A C 1
ATOM 749 O O . LEU A 1 94 ? -6.012 1.007 10.519 1.00 92.69 94 LEU A O 1
ATOM 753 N N . LYS A 1 95 ? -4.037 1.788 11.267 1.00 92.94 95 LYS A N 1
ATOM 754 C CA . LYS A 1 95 ? -3.414 1.936 9.940 1.00 92.94 95 LYS A CA 1
ATOM 755 C C . LYS A 1 95 ? -3.285 0.579 9.250 1.00 92.94 95 LYS A C 1
ATOM 757 O O . LYS A 1 95 ? -3.600 0.468 8.062 1.00 92.94 95 LYS A O 1
ATOM 762 N N . HIS A 1 96 ? -2.871 -0.459 9.976 1.00 92.88 96 HIS A N 1
ATOM 763 C CA . HIS A 1 96 ? -2.778 -1.819 9.449 1.00 92.88 96 HIS A CA 1
ATOM 764 C C . HIS A 1 96 ? -4.147 -2.335 8.978 1.00 92.88 96 HIS A C 1
ATOM 766 O O . HIS A 1 96 ? -4.286 -2.790 7.838 1.00 92.88 96 HIS A O 1
ATOM 772 N N . LEU A 1 97 ? -5.181 -2.209 9.813 1.00 91.38 97 LEU A N 1
ATOM 773 C CA . LEU A 1 97 ? -6.537 -2.659 9.491 1.00 91.38 97 LEU A CA 1
ATOM 774 C C . LEU A 1 97 ? -7.141 -1.895 8.309 1.00 91.38 97 LEU A C 1
ATOM 776 O O . LEU A 1 97 ? -7.737 -2.511 7.417 1.00 91.38 97 LEU A O 1
ATOM 780 N N . LEU A 1 98 ? -6.942 -0.576 8.272 1.00 92.69 98 LEU A N 1
ATOM 781 C CA . LEU A 1 98 ? -7.355 0.293 7.175 1.00 92.69 98 LEU A CA 1
ATOM 782 C C . LEU A 1 98 ? -6.789 -0.186 5.836 1.00 92.69 98 LEU A C 1
ATOM 784 O O . LEU A 1 98 ? -7.527 -0.326 4.858 1.00 92.69 98 LEU A O 1
ATOM 788 N N . ILE A 1 99 ? -5.477 -0.430 5.784 1.00 93.12 99 ILE A N 1
ATOM 789 C CA . ILE A 1 99 ? -4.797 -0.873 4.563 1.00 93.12 99 ILE A CA 1
ATOM 790 C C . ILE A 1 99 ? -5.354 -2.227 4.109 1.00 93.12 99 ILE A C 1
ATOM 792 O O . ILE A 1 99 ? -5.535 -2.443 2.912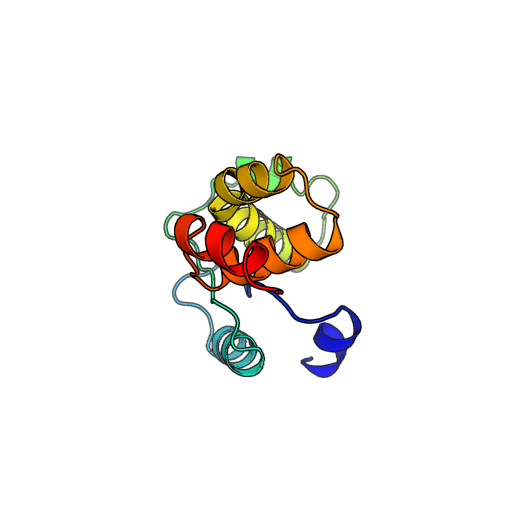 1.00 93.12 99 ILE A O 1
ATOM 796 N N . ARG A 1 100 ? -5.720 -3.106 5.050 1.00 89.62 100 ARG A N 1
ATOM 797 C CA . ARG A 1 100 ? -6.351 -4.410 4.778 1.00 89.62 100 ARG A CA 1
ATOM 798 C C . ARG A 1 100 ? -7.827 -4.337 4.373 1.00 89.62 100 ARG A C 1
ATOM 800 O O . ARG A 1 100 ? -8.444 -5.379 4.178 1.00 89.62 100 ARG A O 1
ATOM 807 N N . GLY A 1 101 ? -8.378 -3.136 4.193 1.00 86.19 101 GLY A N 1
ATOM 808 C CA . GLY A 1 101 ? -9.723 -2.918 3.658 1.00 86.19 101 GLY A CA 1
ATOM 809 C C . GLY A 1 101 ? -10.808 -2.714 4.713 1.00 86.19 101 GLY A C 1
ATOM 810 O O . GLY A 1 101 ? -11.985 -2.650 4.359 1.00 86.19 101 GLY A O 1
ATOM 811 N N . HIS A 1 102 ? -10.451 -2.578 5.992 1.00 83.81 102 HIS A N 1
ATOM 812 C CA . HIS A 1 102 ? -11.427 -2.251 7.028 1.00 83.81 102 HIS A CA 1
ATOM 813 C C . HIS A 1 102 ? -11.805 -0.768 6.949 1.00 83.81 102 HIS A C 1
ATOM 815 O O . HIS A 1 102 ? -10.952 0.113 6.837 1.00 83.81 102 HIS A O 1
ATOM 821 N N . ALA A 1 103 ? -13.105 -0.481 7.000 1.00 73.81 103 ALA A N 1
ATOM 822 C CA . ALA A 1 103 ? -13.602 0.889 6.964 1.00 73.81 103 ALA A CA 1
ATOM 823 C C . ALA A 1 103 ? -13.318 1.614 8.289 1.00 73.81 103 ALA A C 1
ATOM 825 O O . ALA A 1 103 ? -13.642 1.093 9.355 1.00 73.81 103 ALA A O 1
ATOM 826 N N . ILE A 1 104 ? -12.819 2.853 8.218 1.00 66.88 104 ILE A N 1
ATOM 827 C CA . ILE A 1 104 ? -12.511 3.698 9.391 1.00 66.88 104 ILE A CA 1
ATOM 828 C C . ILE A 1 104 ? -13.719 3.829 10.330 1.00 66.88 104 ILE A C 1
ATOM 830 O O . ILE A 1 104 ? -13.576 3.709 11.543 1.00 66.88 104 ILE A O 1
ATOM 834 N N . GLY A 1 105 ? -14.928 3.985 9.777 1.00 62.03 105 GLY A N 1
ATOM 835 C CA . GLY A 1 105 ? -16.158 4.081 10.572 1.00 62.03 105 GLY A CA 1
ATOM 836 C C . GLY A 1 105 ? -16.488 2.819 11.384 1.00 62.03 105 GLY A C 1
ATOM 837 O O . GLY A 1 105 ? -17.128 2.918 12.426 1.00 62.03 105 GLY A O 1
ATOM 838 N N . LYS A 1 106 ? -16.026 1.635 10.949 1.00 60.62 106 LYS A N 1
ATOM 839 C CA . LYS A 1 106 ? -16.105 0.398 11.747 1.00 60.62 106 LYS A CA 1
ATOM 840 C C . LYS A 1 106 ? -15.009 0.347 12.811 1.00 60.62 106 LYS A C 1
ATOM 842 O O . LYS A 1 106 ? -15.272 -0.121 13.911 1.00 60.62 106 LYS A O 1
ATOM 847 N N . LEU A 1 107 ? -13.813 0.845 12.499 1.00 62.31 107 LEU A N 1
ATOM 848 C CA . LEU A 1 107 ? -12.667 0.824 13.410 1.00 62.31 107 LEU A CA 1
ATOM 849 C C . LEU A 1 107 ? -12.873 1.712 14.648 1.00 62.31 107 LEU A C 1
ATOM 851 O O . LEU A 1 107 ? -12.501 1.315 15.747 1.00 62.31 107 LEU A O 1
ATOM 855 N N . HIS A 1 108 ? -13.563 2.848 14.497 1.00 54.72 108 HIS A N 1
ATOM 856 C CA . HIS A 1 108 ? -13.919 3.741 15.611 1.00 54.72 108 HIS A CA 1
ATOM 857 C C . HIS A 1 108 ? -14.765 3.051 16.701 1.00 54.72 108 HIS A C 1
ATOM 859 O O . HIS A 1 108 ? -14.721 3.453 17.857 1.00 54.72 108 HIS A O 1
ATOM 865 N N . LYS A 1 109 ? -15.520 1.997 16.347 1.00 53.75 109 LYS A N 1
ATOM 866 C CA . LYS A 1 109 ? -16.368 1.240 17.285 1.00 53.75 109 LYS A CA 1
ATOM 867 C C . LYS A 1 109 ? -15.627 0.123 18.021 1.00 53.75 109 LYS A C 1
ATOM 869 O O . LYS A 1 109 ? -16.070 -0.288 19.085 1.00 53.75 109 LYS A O 1
ATOM 874 N N . ILE A 1 110 ? -14.514 -0.366 17.472 1.00 55.62 110 ILE A N 1
ATOM 875 C CA . ILE A 1 110 ? -13.745 -1.474 18.064 1.00 55.62 110 ILE A CA 1
ATOM 876 C C . ILE A 1 110 ? -12.961 -0.995 19.298 1.00 55.62 110 ILE A C 1
ATOM 878 O O . ILE A 1 110 ? -12.764 -1.764 20.229 1.00 55.62 110 ILE A O 1
ATOM 882 N N . GLY A 1 111 ? -12.595 0.289 19.355 1.00 45.59 111 GLY A N 1
ATOM 883 C CA . GLY A 1 111 ? -11.908 0.884 20.508 1.00 45.59 111 GLY A CA 1
ATOM 884 C C . GLY A 1 111 ? -12.808 1.311 21.675 1.00 45.59 111 GLY A C 1
ATOM 885 O O . GLY A 1 111 ? -12.280 1.843 22.641 1.00 45.59 111 GLY A O 1
ATOM 886 N N . ILE A 1 112 ? -14.133 1.130 21.583 1.00 44.78 112 ILE A N 1
ATOM 887 C CA . ILE A 1 112 ? -15.098 1.513 22.639 1.00 44.78 112 ILE A CA 1
ATOM 888 C C . ILE A 1 112 ? -15.643 0.275 23.379 1.00 44.78 112 ILE A C 1
ATOM 890 O O . ILE A 1 112 ? -16.286 0.411 24.406 1.00 44.78 112 ILE A O 1
ATOM 894 N N . SER A 1 113 ? -15.351 -0.943 22.911 1.00 39.81 113 SER A N 1
ATOM 895 C CA . SER A 1 113 ? -15.772 -2.179 23.583 1.00 39.81 113 SER A CA 1
ATOM 896 C C . SER A 1 113 ? -14.557 -2.938 24.112 1.00 39.81 113 SER A C 1
ATOM 898 O O . SER A 1 113 ? -14.085 -3.915 23.533 1.00 39.81 113 SER A O 1
ATOM 900 N N . ARG A 1 114 ? -14.028 -2.427 25.219 1.00 41.56 114 ARG A N 1
ATOM 901 C CA . ARG A 1 114 ? -13.365 -3.226 26.249 1.00 41.56 114 ARG A CA 1
ATOM 902 C C . ARG A 1 114 ? -13.958 -2.753 27.574 1.00 41.56 114 ARG A C 1
ATOM 904 O O . ARG A 1 114 ? -13.340 -1.950 28.265 1.00 41.56 114 ARG A O 1
ATOM 911 N N . ASP A 1 115 ? -15.206 -3.164 27.800 1.00 38.44 115 ASP A N 1
ATOM 912 C CA . ASP A 1 115 ? -15.790 -3.226 29.143 1.00 38.44 115 ASP A CA 1
ATOM 913 C C . ASP A 1 115 ? -15.091 -4.341 29.936 1.00 38.44 115 ASP A C 1
ATOM 915 O O . ASP A 1 115 ? -14.784 -5.392 29.315 1.00 38.44 115 ASP A O 1
#

Secondary structure (DSSP, 8-state):
-HHHHHHT---S-EE-SSSSPPHHHHHHHHHHT--EE--SSPPPHHHHHHHSTT---HHHHHHHHHHHHHHHHHHHHHHHHHTSSS-HHHHHHHHHHHHTT--HHHHHHHTT---

pLDDT: mean 82.47, std 14.83, range [38.44, 95.94]

Radius of gyration: 16.0 Å; chains: 1; bounding box: 38×30×44 Å

Foldseek 3Di:
DLVVVPVVNQDLAQWAADPPDDPVSVVSCVVRVHHYYYDPDHDPVVVLCVVCPPPPDPVVSRRVVRVVVLCVVCVVVLVVLVPDPDDPVLSVVLSSVVNSPDDPVVSVVVVVPPD

Sequence (115 aa):
MVRIIRAFGIPSVIATDVAPAPYFVKKIAARFSAPLFQPKKVILVEEKKKVSKGITDPHVRDSYAAALKAFHHYANRLKQIDLLDKNEEEKDELKHLLIRGHAIGKLHKIGISRD